Protein AF-A0A2I0FM87-F1 (afdb_monomer)

Nearest PDB structures (foldseek):
  9eom-assembly1_A-2  TM=6.316E-01  e=9.036E+00  Synechocystis sp. PCC 6803
  9eom-assembly1_A-4  TM=6.316E-01  e=9.036E+00  Synechocystis sp. PCC 6803
  9eom-assembly1_A-6  TM=6.316E-01  e=9.036E+00  Synechocystis sp. PCC 6803
  9eom-assembly1_A-8  TM=6.316E-01  e=9.036E+00  Synechocystis sp. PCC 6803

pLDDT: mean 76.43, std 10.27, range [46.22, 89.19]

Solvent-accessible surface area (backbone atoms only — not comparable to full-atom values): 4417 Å² total; per-residue (Å²): 114,70,62,61,53,51,50,53,51,52,51,50,51,51,48,53,52,53,55,49,48,39,75,77,35,84,83,61,85,64,67,57,58,60,48,26,49,52,50,22,55,48,27,40,51,51,12,52,52,30,43,75,71,67,38,52,72,61,11,51,53,27,41,50,53,15,50,53,25,48,50,52,33,48,52,50,60,57,53,62,71,73,110

Secondary structure (DSSP, 8-state):
-HHHHHHHHHHHHHHHHHHHHHHH-TT--S-HHHHHHHHHHHHHHHHHHHHHTT-HHHHHHHHHHHHHHHHHHHHHHHHHTT-

Mean predicted aligned error: 7.73 Å

Structure (mmCIF, N/CA/C/O backbone):
data_AF-A0A2I0FM87-F1
#
_entry.id   AF-A0A2I0FM87-F1
#
loop_
_atom_site.group_PDB
_atom_site.id
_atom_site.type_symbol
_atom_site.label_atom_id
_atom_site.label_alt_id
_atom_site.label_comp_id
_atom_site.label_asym_id
_atom_site.label_entity_id
_atom_site.label_seq_id
_atom_site.pdbx_PDB_ins_code
_atom_site.Cartn_x
_atom_site.Cartn_y
_atom_site.Cartn_z
_atom_site.occupancy
_atom_site.B_iso_or_equiv
_atom_site.auth_seq_id
_atom_site.auth_comp_id
_atom_site.auth_asym_id
_atom_site.auth_atom_id
_atom_site.pdbx_PDB_model_num
ATOM 1 N N . MET A 1 1 ? 1.263 3.950 20.050 1.00 52.06 1 MET A N 1
ATOM 2 C CA . MET A 1 1 ? 0.093 4.390 19.246 1.00 52.06 1 MET A CA 1
ATOM 3 C C . MET A 1 1 ? 0.356 5.650 18.407 1.00 52.06 1 MET A C 1
ATOM 5 O O . MET A 1 1 ? 0.113 5.596 17.211 1.00 52.06 1 MET A O 1
ATOM 9 N N . LYS A 1 2 ? 0.906 6.759 18.941 1.00 65.44 2 LYS A N 1
ATOM 10 C CA . LYS A 1 2 ? 1.269 7.946 18.119 1.00 65.44 2 LYS A CA 1
ATOM 11 C C . LYS A 1 2 ? 2.400 7.683 17.109 1.00 65.44 2 LYS A C 1
ATOM 13 O O . LYS A 1 2 ? 2.331 8.155 15.981 1.00 65.44 2 LYS A O 1
ATOM 18 N N . LEU A 1 3 ? 3.390 6.877 17.504 1.00 70.25 3 LEU A N 1
ATOM 19 C CA . LEU A 1 3 ? 4.563 6.565 16.680 1.00 70.25 3 LEU A CA 1
ATOM 20 C C . LE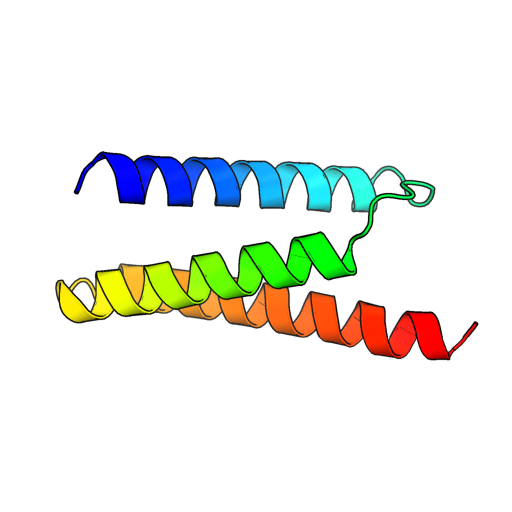U A 1 3 ? 4.201 5.822 15.379 1.00 70.25 3 LEU A C 1
ATOM 22 O O . LEU A 1 3 ? 4.667 6.199 14.316 1.00 70.25 3 LEU A O 1
ATOM 26 N N . PHE A 1 4 ? 3.319 4.818 15.441 1.00 65.56 4 PHE A N 1
ATOM 27 C CA . PHE A 1 4 ? 2.915 4.031 14.266 1.00 65.56 4 PHE A CA 1
ATOM 28 C C . PHE A 1 4 ? 2.152 4.868 13.227 1.00 65.56 4 PHE A C 1
ATOM 30 O O . PHE A 1 4 ? 2.393 4.751 12.026 1.00 65.56 4 PHE A O 1
ATOM 37 N N . LYS A 1 5 ? 1.286 5.781 13.691 1.00 66.88 5 LYS A N 1
ATOM 38 C CA . LYS A 1 5 ? 0.619 6.767 12.826 1.00 66.88 5 LYS A CA 1
ATOM 39 C C . LYS A 1 5 ? 1.604 7.734 12.190 1.00 66.88 5 LYS A C 1
ATOM 41 O O . LYS A 1 5 ? 1.498 7.999 10.999 1.00 66.88 5 LYS A O 1
ATOM 46 N N . PHE A 1 6 ? 2.565 8.224 12.969 1.00 74.75 6 PHE A N 1
ATOM 47 C CA . PHE A 1 6 ? 3.617 9.099 12.464 1.00 74.75 6 PHE A CA 1
ATOM 48 C C . PHE A 1 6 ? 4.466 8.400 11.395 1.00 74.75 6 PHE A C 1
ATOM 50 O O . PHE A 1 6 ? 4.674 8.965 10.331 1.00 74.75 6 PHE A O 1
ATOM 57 N N . ILE A 1 7 ? 4.866 7.146 11.627 1.00 73.38 7 ILE A N 1
ATOM 58 C CA . ILE A 1 7 ? 5.625 6.333 10.665 1.00 73.38 7 ILE A CA 1
ATOM 59 C C . ILE A 1 7 ? 4.803 6.071 9.396 1.00 73.38 7 ILE A C 1
ATOM 61 O O . ILE A 1 7 ? 5.312 6.263 8.297 1.00 73.38 7 ILE A O 1
ATOM 65 N N . SER A 1 8 ? 3.523 5.710 9.527 1.00 67.69 8 SER A N 1
ATOM 66 C CA . SER A 1 8 ? 2.631 5.509 8.372 1.00 67.69 8 SER A CA 1
ATOM 67 C C . SER A 1 8 ? 2.468 6.775 7.536 1.00 67.69 8 SER A C 1
ATOM 69 O O . SER A 1 8 ? 2.490 6.721 6.310 1.00 67.69 8 SER A O 1
ATOM 71 N N . TRP A 1 9 ? 2.338 7.927 8.193 1.00 77.00 9 TRP A N 1
ATOM 72 C CA . TRP A 1 9 ? 2.208 9.213 7.518 1.00 77.00 9 TRP A CA 1
ATOM 73 C C . TRP A 1 9 ? 3.519 9.655 6.857 1.00 77.00 9 TRP A C 1
ATOM 75 O O . TRP A 1 9 ? 3.513 10.095 5.708 1.00 77.00 9 TRP A O 1
ATOM 85 N N . LEU A 1 10 ? 4.653 9.467 7.538 1.00 78.50 10 LEU A N 1
ATOM 86 C CA . LEU A 1 10 ? 5.985 9.760 7.010 1.00 78.50 10 LEU A CA 1
ATOM 87 C C . LEU A 1 10 ? 6.271 8.927 5.755 1.00 78.50 10 LEU A C 1
ATOM 89 O O . LEU A 1 10 ? 6.682 9.469 4.733 1.00 78.50 10 LEU A O 1
ATOM 93 N N . ILE A 1 11 ? 5.993 7.623 5.812 1.00 71.62 11 ILE A N 1
ATOM 94 C CA . ILE A 1 11 ? 6.236 6.697 4.702 1.00 71.62 11 ILE A CA 1
ATOM 95 C C . ILE A 1 11 ? 5.257 6.941 3.555 1.00 71.62 11 ILE A C 1
ATOM 97 O O . ILE A 1 11 ? 5.665 6.889 2.400 1.00 71.62 11 ILE A O 1
ATOM 101 N N . GLY A 1 12 ? 3.998 7.288 3.838 1.00 72.25 12 GLY A N 1
ATOM 102 C CA . GLY A 1 12 ? 3.054 7.682 2.792 1.00 72.25 12 GLY A CA 1
ATOM 103 C C . GLY A 1 12 ? 3.443 8.981 2.081 1.00 72.25 12 GLY A C 1
ATOM 104 O O . GLY A 1 12 ? 3.305 9.086 0.864 1.00 72.25 12 GLY A O 1
ATOM 105 N N . THR A 1 13 ? 3.994 9.951 2.813 1.00 76.88 13 THR A N 1
ATOM 106 C CA . THR A 1 13 ? 4.506 11.199 2.224 1.00 76.88 13 THR A CA 1
ATOM 107 C C . THR A 1 13 ? 5.760 10.943 1.386 1.00 76.88 13 THR A C 1
ATOM 109 O O . THR A 1 13 ? 5.859 11.437 0.266 1.00 76.88 13 THR A O 1
ATOM 112 N N . LEU A 1 14 ? 6.684 10.113 1.883 1.00 73.25 14 LEU A N 1
ATOM 113 C CA . LEU A 1 14 ? 7.844 9.638 1.120 1.00 73.25 14 LEU A CA 1
ATOM 114 C C . LEU A 1 14 ? 7.412 8.895 -0.149 1.00 73.25 14 LEU A C 1
ATOM 116 O O . LEU A 1 14 ? 7.994 9.126 -1.204 1.00 73.25 14 LEU A O 1
ATOM 120 N N . PHE A 1 15 ? 6.364 8.068 -0.064 1.00 72.50 15 PHE A N 1
ATOM 121 C CA . PHE A 1 15 ? 5.773 7.380 -1.211 1.00 72.50 15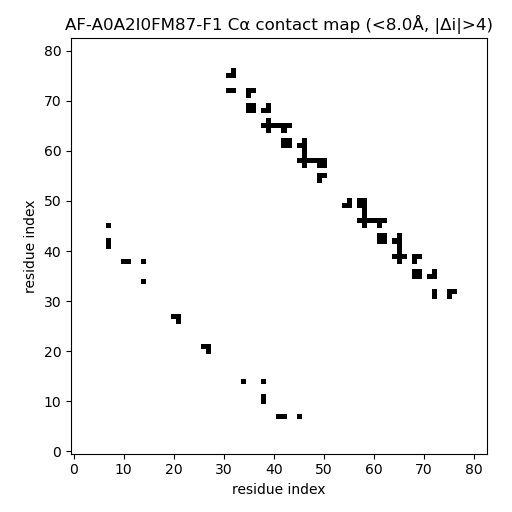 PHE A CA 1
ATOM 122 C C . PHE A 1 15 ? 5.334 8.346 -2.304 1.00 72.50 15 PHE A C 1
ATOM 124 O O . PHE A 1 15 ? 5.769 8.225 -3.447 1.00 72.50 15 PHE A O 1
ATOM 131 N N . LEU A 1 16 ? 4.539 9.350 -1.940 1.00 74.38 16 LEU A N 1
ATOM 132 C CA . LEU A 1 16 ? 4.093 10.380 -2.875 1.00 74.38 16 LEU A CA 1
ATOM 133 C C . LEU A 1 16 ? 5.264 11.166 -3.471 1.00 74.38 16 LEU A C 1
ATOM 135 O O . LEU A 1 16 ? 5.238 11.482 -4.656 1.00 74.38 16 LEU A O 1
ATOM 139 N N . PHE A 1 17 ? 6.298 11.450 -2.677 1.00 73.44 17 PHE A N 1
ATOM 140 C CA . PHE A 1 17 ? 7.459 12.209 -3.135 1.00 73.44 17 PHE A CA 1
ATOM 141 C C . PHE A 1 17 ? 8.292 11.429 -4.158 1.00 73.44 17 PHE A C 1
ATOM 143 O O . PHE A 1 17 ? 8.660 11.973 -5.195 1.00 73.44 17 PHE A O 1
ATOM 150 N N . VAL A 1 18 ? 8.550 10.144 -3.906 1.00 70.81 18 VAL A N 1
ATOM 151 C CA . VAL A 1 18 ? 9.288 9.272 -4.834 1.00 70.81 18 VAL A CA 1
ATOM 152 C C . VAL A 1 18 ? 8.466 8.987 -6.091 1.00 70.81 18 VAL A C 1
ATOM 154 O O . VAL A 1 18 ? 9.007 9.070 -7.191 1.00 70.81 18 VAL A O 1
ATOM 157 N N . ALA A 1 19 ? 7.161 8.731 -5.954 1.00 67.81 19 ALA A N 1
ATOM 158 C CA . ALA A 1 19 ? 6.268 8.529 -7.093 1.00 67.81 19 ALA A CA 1
ATOM 159 C C . ALA A 1 19 ? 6.178 9.782 -7.981 1.00 67.81 19 ALA A C 1
ATOM 161 O O . ALA A 1 19 ? 6.280 9.681 -9.203 1.00 67.81 19 ALA A O 1
ATOM 162 N N . ALA A 1 20 ? 6.056 10.972 -7.382 1.00 71.19 20 ALA A N 1
ATOM 163 C CA . ALA A 1 20 ? 6.086 12.233 -8.119 1.00 71.19 20 ALA A CA 1
ATOM 164 C C . ALA A 1 20 ? 7.434 12.431 -8.824 1.00 71.19 20 ALA A C 1
ATOM 166 O O . ALA A 1 20 ? 7.468 12.772 -10.003 1.00 71.19 20 ALA A O 1
ATOM 167 N N . ASN A 1 21 ? 8.546 12.165 -8.135 1.00 69.50 21 ASN A N 1
ATOM 168 C CA . ASN A 1 21 ? 9.877 12.327 -8.710 1.00 69.50 21 ASN A CA 1
ATOM 169 C C . ASN A 1 21 ? 10.121 11.375 -9.892 1.00 69.50 21 ASN A C 1
ATOM 171 O O . ASN A 1 21 ? 10.732 11.780 -10.872 1.00 69.50 21 ASN A O 1
ATOM 175 N N . HIS A 1 22 ? 9.586 10.151 -9.856 1.00 65.69 22 HIS A N 1
ATOM 176 C CA . HIS A 1 22 ? 9.593 9.259 -11.019 1.00 65.69 22 HIS A CA 1
ATOM 177 C C . HIS A 1 22 ? 8.788 9.838 -12.187 1.00 65.69 22 HIS A C 1
ATOM 179 O O . HIS A 1 22 ? 9.238 9.790 -13.332 1.00 65.69 22 HIS A O 1
ATOM 185 N N . PHE A 1 23 ? 7.606 10.392 -11.911 1.00 66.38 23 PHE A N 1
ATOM 186 C CA . PHE A 1 23 ? 6.747 10.957 -12.951 1.00 66.38 23 PHE A CA 1
ATOM 187 C C . PHE A 1 23 ? 7.416 12.139 -13.672 1.00 66.38 23 PHE A C 1
ATOM 189 O O . PHE A 1 23 ? 7.258 12.296 -14.880 1.00 66.38 23 PHE A O 1
ATOM 196 N N . PHE A 1 24 ? 8.195 12.948 -12.945 1.00 68.94 24 PHE A N 1
ATOM 197 C CA . PHE A 1 24 ? 8.934 14.085 -13.507 1.00 68.94 24 PHE A CA 1
ATOM 198 C C . PHE A 1 24 ? 10.333 13.728 -14.029 1.00 68.94 24 PHE A C 1
ATOM 200 O O . PHE A 1 24 ? 10.854 14.439 -14.887 1.00 68.94 24 PHE A O 1
ATOM 207 N N . ASN A 1 25 ? 10.943 12.645 -13.544 1.00 63.47 25 ASN A N 1
ATOM 208 C CA . ASN A 1 25 ? 12.259 12.181 -13.969 1.00 63.47 25 ASN A CA 1
ATOM 209 C C . ASN A 1 25 ? 12.221 10.685 -14.343 1.00 63.47 25 ASN A C 1
ATOM 211 O O . ASN A 1 25 ? 12.478 9.824 -13.497 1.00 63.47 25 ASN A O 1
ATOM 215 N N . PRO A 1 26 ? 11.946 10.357 -15.618 1.00 60.66 26 PRO A N 1
ATOM 216 C CA . PRO A 1 26 ? 11.857 8.973 -16.086 1.00 60.66 26 PRO A CA 1
ATOM 217 C C . PRO A 1 26 ? 13.191 8.208 -16.029 1.00 60.66 26 PRO A C 1
ATOM 219 O O . PRO A 1 26 ? 13.184 6.987 -16.114 1.00 60.66 26 PRO A O 1
ATOM 222 N N . ASN A 1 27 ? 14.325 8.896 -15.836 1.00 60.44 27 ASN A N 1
ATOM 223 C CA . ASN A 1 27 ? 15.647 8.278 -15.669 1.00 60.44 27 ASN A CA 1
ATOM 224 C C . ASN A 1 27 ? 15.979 7.937 -14.206 1.00 60.44 27 ASN A C 1
ATOM 226 O O . ASN A 1 27 ? 17.127 7.626 -13.886 1.00 60.44 27 ASN A O 1
ATOM 230 N N . PHE A 1 28 ? 15.016 8.040 -13.287 1.00 64.25 28 PHE A N 1
ATOM 231 C CA . PHE A 1 28 ? 15.239 7.706 -11.888 1.00 64.25 28 PHE A CA 1
ATOM 232 C C . PHE A 1 28 ? 15.427 6.189 -11.711 1.00 64.25 28 PHE A C 1
ATOM 234 O O . PHE A 1 28 ? 14.476 5.415 -11.731 1.00 64.25 28 PHE A O 1
ATOM 241 N N . THR A 1 29 ? 16.672 5.768 -11.491 1.00 57.25 29 THR A N 1
ATOM 242 C CA . THR A 1 29 ? 17.118 4.372 -11.321 1.00 57.25 29 THR A CA 1
ATOM 243 C C . THR A 1 29 ? 16.968 3.849 -9.886 1.00 57.25 29 THR A C 1
ATOM 245 O O . THR A 1 29 ? 17.756 3.027 -9.416 1.00 57.25 29 THR A O 1
ATOM 248 N N . GLY A 1 30 ? 15.974 4.334 -9.141 1.00 63.44 30 GLY A N 1
ATOM 249 C CA . GLY A 1 30 ? 15.636 3.745 -7.845 1.00 63.44 30 GLY A CA 1
ATOM 250 C C . GLY A 1 30 ? 14.972 2.380 -8.028 1.00 63.44 30 GLY A C 1
ATOM 251 O O . GLY A 1 30 ? 14.241 2.181 -8.993 1.00 63.44 30 GLY A O 1
ATOM 252 N N . SER A 1 31 ? 15.194 1.444 -7.097 1.00 70.44 31 SER A N 1
ATOM 253 C CA . SER A 1 31 ? 14.500 0.147 -7.101 1.00 70.44 31 SER A CA 1
ATOM 254 C C . SER A 1 31 ? 13.018 0.344 -6.753 1.00 70.44 31 SER A C 1
ATOM 256 O O . SER A 1 31 ? 12.602 0.209 -5.599 1.00 70.44 31 SER A O 1
ATOM 258 N 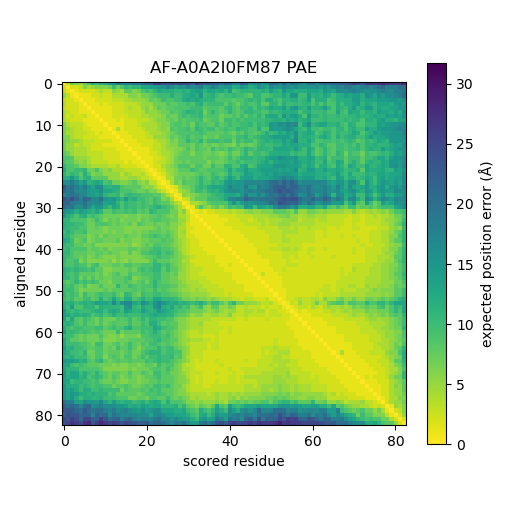N . MET A 1 32 ? 12.233 0.732 -7.760 1.00 72.12 32 MET A N 1
ATOM 259 C CA . MET A 1 32 ? 10.800 1.008 -7.663 1.00 72.12 32 MET A CA 1
ATOM 260 C C . MET A 1 32 ? 10.041 -0.213 -7.139 1.00 72.12 32 MET A C 1
ATOM 262 O O . MET A 1 32 ? 9.176 -0.067 -6.278 1.00 72.12 32 MET A O 1
ATOM 266 N N . THR A 1 33 ? 10.480 -1.419 -7.504 1.00 77.62 33 THR A N 1
ATOM 267 C CA . THR A 1 33 ? 9.853 -2.672 -7.073 1.00 77.62 33 THR A CA 1
ATOM 268 C C . THR A 1 33 ? 9.929 -2.796 -5.557 1.00 77.62 33 THR A C 1
ATOM 270 O O . THR A 1 33 ? 8.943 -3.099 -4.884 1.00 77.62 33 THR A O 1
ATOM 273 N N . LEU A 1 34 ? 11.105 -2.510 -4.992 1.00 77.44 34 LEU A N 1
ATOM 274 C CA . LEU A 1 34 ? 11.352 -2.549 -3.553 1.00 77.44 34 LEU A CA 1
ATOM 275 C C . LEU A 1 34 ? 10.518 -1.478 -2.839 1.00 77.44 34 LEU A C 1
ATOM 277 O O . LEU A 1 34 ? 9.948 -1.727 -1.776 1.00 77.44 34 LEU A O 1
ATOM 281 N N . PHE A 1 35 ? 10.383 -0.311 -3.465 1.00 78.69 35 PHE A N 1
ATOM 282 C CA . PHE A 1 35 ? 9.584 0.792 -2.955 1.00 78.69 35 PHE A CA 1
ATOM 283 C C . PHE A 1 35 ? 8.085 0.467 -2.914 1.00 78.69 35 PHE A C 1
ATOM 285 O O . PHE A 1 35 ? 7.470 0.553 -1.851 1.00 78.69 35 PHE A O 1
ATOM 292 N N . PHE A 1 36 ? 7.508 0.002 -4.024 1.00 81.56 36 PHE A N 1
ATOM 293 C CA . PHE A 1 36 ? 6.114 -0.435 -4.0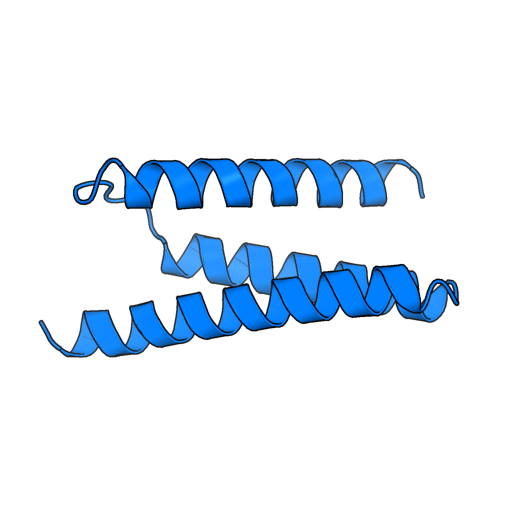79 1.00 81.56 36 PHE A CA 1
ATOM 294 C C . PHE A 1 36 ? 5.845 -1.613 -3.139 1.00 81.56 36 PHE A C 1
ATOM 296 O O . PHE A 1 36 ? 4.803 -1.629 -2.486 1.00 81.56 36 PHE A O 1
ATOM 303 N N . THR A 1 37 ? 6.789 -2.554 -3.000 1.00 84.31 37 THR A N 1
ATOM 304 C CA . THR A 1 37 ? 6.674 -3.681 -2.057 1.00 84.31 37 THR A CA 1
ATOM 305 C C . THR A 1 37 ? 6.586 -3.188 -0.614 1.00 84.31 37 THR A C 1
ATOM 307 O O . THR A 1 37 ? 5.675 -3.574 0.122 1.00 84.31 37 THR A O 1
ATOM 310 N N . LEU A 1 38 ? 7.510 -2.314 -0.199 1.00 83.69 38 LEU A N 1
ATOM 311 C CA . LEU A 1 38 ? 7.538 -1.766 1.158 1.00 83.69 38 LEU A CA 1
ATOM 312 C C . LEU A 1 38 ? 6.291 -0.930 1.448 1.00 83.69 38 LEU A C 1
ATOM 314 O O . LEU A 1 38 ? 5.671 -1.101 2.497 1.00 83.69 38 LEU A O 1
ATOM 318 N N . SER A 1 39 ? 5.884 -0.068 0.515 1.00 83.00 39 SER A N 1
ATOM 319 C CA . SER A 1 39 ? 4.678 0.748 0.658 1.00 83.00 39 SER A CA 1
ATOM 320 C C . SER A 1 39 ? 3.409 -0.102 0.707 1.00 83.00 39 SER A C 1
ATOM 322 O O . SER A 1 39 ? 2.555 0.148 1.556 1.00 83.00 39 SER A O 1
ATOM 324 N N . PHE A 1 40 ? 3.299 -1.149 -0.115 1.00 87.12 40 PHE A N 1
ATOM 325 C CA . PHE A 1 40 ? 2.184 -2.096 -0.061 1.00 87.12 40 PHE A CA 1
ATOM 326 C C . PHE A 1 40 ? 2.072 -2.766 1.312 1.00 87.12 40 PHE A C 1
ATOM 328 O O . PHE A 1 40 ? 0.997 -2.774 1.919 1.00 87.12 40 PHE A O 1
ATOM 335 N N . LEU A 1 41 ? 3.184 -3.292 1.827 1.00 87.50 41 LEU A N 1
ATOM 336 C CA . LEU A 1 41 ? 3.224 -3.997 3.107 1.00 87.50 41 LEU A CA 1
ATOM 337 C C . LEU A 1 41 ? 2.862 -3.054 4.265 1.00 87.50 41 LEU A C 1
ATOM 339 O O . LEU A 1 41 ? 2.103 -3.413 5.172 1.00 87.50 41 LEU A O 1
ATOM 343 N N . LEU A 1 42 ? 3.327 -1.807 4.193 1.00 85.62 42 LEU A N 1
ATOM 344 C CA . LEU A 1 42 ? 3.042 -0.793 5.197 1.00 85.62 42 LEU A CA 1
ATOM 345 C C . LEU A 1 42 ? 1.581 -0.335 5.176 1.00 85.62 42 LEU A C 1
ATOM 347 O O . LEU A 1 42 ? 0.927 -0.326 6.212 1.00 85.62 42 LEU A O 1
ATOM 351 N N . PHE A 1 43 ? 1.027 -0.008 4.009 1.00 86.12 43 PHE A N 1
ATOM 352 C CA . PHE A 1 43 ? -0.367 0.424 3.914 1.00 86.12 43 PHE A CA 1
ATOM 353 C C . PHE A 1 43 ? -1.350 -0.698 4.246 1.00 86.12 43 PHE A C 1
ATOM 355 O O . PHE A 1 43 ? -2.364 -0.446 4.896 1.00 86.12 43 PHE A O 1
ATOM 362 N N . THR A 1 44 ? -1.032 -1.941 3.887 1.00 88.12 44 THR A N 1
ATOM 363 C CA . THR A 1 44 ? -1.861 -3.102 4.237 1.00 88.12 44 THR A CA 1
ATOM 364 C C . THR A 1 44 ? -1.850 -3.351 5.744 1.00 88.12 44 THR A C 1
ATOM 366 O O . THR A 1 44 ? -2.911 -3.507 6.348 1.00 88.12 44 THR A O 1
ATOM 369 N N . SER A 1 45 ? -0.677 -3.317 6.386 1.00 86.38 45 SER A N 1
ATOM 370 C CA . SER A 1 45 ? -0.576 -3.472 7.845 1.00 86.38 45 SER A CA 1
ATOM 371 C C . SER A 1 45 ? -1.235 -2.315 8.607 1.00 86.38 45 SER A C 1
ATOM 373 O O . SER A 1 45 ? -1.957 -2.558 9.577 1.00 86.38 45 SER A O 1
ATOM 375 N N . SER A 1 46 ? -1.099 -1.073 8.134 1.00 84.81 46 SER A N 1
ATOM 376 C CA . SER A 1 46 ? -1.800 0.087 8.702 1.00 84.81 46 SER A CA 1
ATOM 377 C C . SER A 1 46 ? -3.314 0.030 8.492 1.00 84.81 46 SER A C 1
ATOM 379 O O . SER A 1 46 ? -4.070 0.403 9.391 1.00 84.81 46 SER A O 1
ATOM 381 N N . GLY A 1 47 ? -3.776 -0.501 7.357 1.00 86.12 47 GLY A N 1
ATOM 382 C CA . GLY A 1 47 ? -5.189 -0.781 7.100 1.00 86.12 47 GLY A CA 1
ATOM 383 C C . GLY A 1 47 ? -5.764 -1.808 8.076 1.00 86.12 47 GLY A C 1
ATOM 384 O O . GLY A 1 47 ? -6.808 -1.559 8.681 1.00 86.12 47 GLY A O 1
ATOM 385 N N . ILE A 1 48 ? -5.053 -2.920 8.304 1.00 89.19 48 ILE A N 1
ATOM 386 C CA . ILE A 1 48 ? -5.433 -3.948 9.290 1.00 89.19 48 ILE A CA 1
ATOM 387 C C . ILE A 1 48 ? -5.489 -3.345 10.698 1.00 89.19 48 ILE A C 1
ATOM 389 O O . ILE A 1 48 ? -6.465 -3.552 11.419 1.00 89.19 48 ILE A O 1
ATOM 393 N N . TYR A 1 49 ? -4.484 -2.556 11.080 1.00 86.44 49 TYR A N 1
ATOM 394 C CA . TYR A 1 49 ? -4.437 -1.901 12.387 1.00 86.44 49 TYR A CA 1
ATOM 395 C C . TYR A 1 49 ? -5.642 -0.972 12.617 1.00 86.44 49 TYR A C 1
ATOM 397 O O . TYR A 1 49 ? -6.333 -1.074 13.632 1.00 86.44 49 TYR A O 1
ATOM 405 N N . GLU A 1 50 ? -5.948 -0.092 11.662 1.00 85.88 50 GLU A N 1
ATOM 406 C CA . GLU A 1 50 ? -7.089 0.828 11.770 1.00 85.88 50 GLU A CA 1
ATOM 407 C C . GLU A 1 50 ? -8.436 0.089 11.731 1.00 85.88 50 GLU A C 1
ATOM 409 O O . GLU A 1 50 ? -9.405 0.530 12.358 1.00 85.88 50 GLU A O 1
ATOM 414 N N . TYR A 1 51 ? -8.505 -1.055 11.043 1.00 84.94 51 TYR A N 1
ATOM 415 C CA . TYR A 1 51 ? -9.681 -1.921 11.054 1.00 84.94 51 TYR A CA 1
ATOM 416 C C . TYR A 1 51 ? -9.920 -2.527 12.444 1.00 84.94 51 TYR A C 1
ATOM 418 O O . TYR A 1 51 ? -11.049 -2.485 12.942 1.00 84.94 51 TYR A O 1
ATOM 426 N N . LEU A 1 52 ? -8.860 -3.011 13.104 1.00 89.12 52 LEU A N 1
ATOM 427 C CA . LEU A 1 52 ? -8.914 -3.521 14.479 1.00 89.12 52 LEU A CA 1
ATOM 428 C C . LEU A 1 52 ? -9.312 -2.428 15.486 1.00 89.12 52 LEU A C 1
A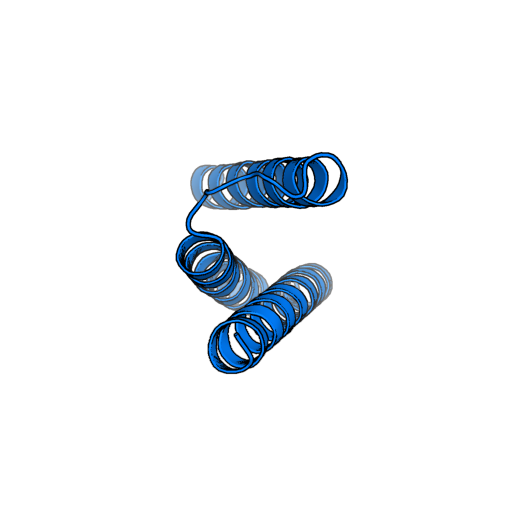TOM 430 O O . LEU A 1 52 ? -10.095 -2.690 16.397 1.00 89.12 52 LEU A O 1
ATOM 434 N N . GLU A 1 53 ? -8.883 -1.178 15.278 1.00 88.25 53 GLU A N 1
ATOM 435 C CA . GLU A 1 53 ? -9.326 -0.014 16.067 1.00 88.25 53 GLU A CA 1
ATOM 436 C C . GLU A 1 53 ? -10.763 0.461 15.751 1.00 88.25 53 GLU A C 1
ATOM 438 O O . GLU A 1 53 ? -11.202 1.500 16.247 1.00 88.25 53 GLU A O 1
ATOM 443 N N . ARG A 1 54 ? -11.526 -0.271 14.926 1.00 86.50 54 ARG A N 1
ATOM 444 C CA . ARG A 1 54 ? -12.879 0.091 14.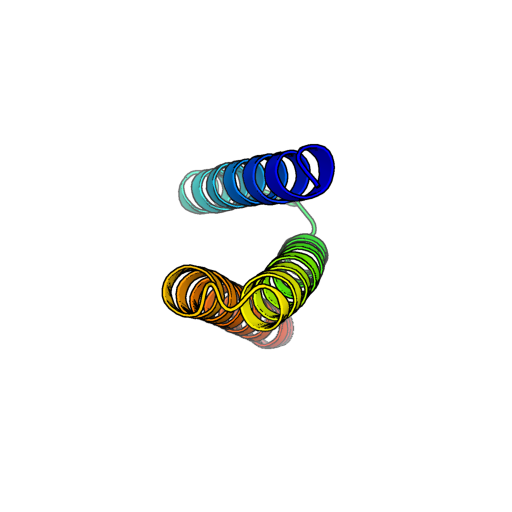452 1.00 86.50 54 ARG A CA 1
ATOM 445 C C . ARG A 1 54 ? -12.950 1.404 13.656 1.00 86.50 54 ARG A C 1
ATOM 447 O O . ARG A 1 54 ? -14.045 1.908 13.393 1.00 86.50 54 ARG A O 1
ATOM 454 N N . ARG A 1 55 ? -11.824 1.937 13.174 1.00 84.31 55 ARG A N 1
ATOM 455 C CA . ARG A 1 55 ? -11.748 3.141 12.326 1.00 84.31 55 ARG A CA 1
ATOM 456 C C . ARG A 1 55 ? -11.907 2.770 10.848 1.00 84.31 55 ARG A C 1
ATOM 458 O O . ARG A 1 55 ? -11.018 2.967 10.024 1.00 84.31 55 ARG A O 1
ATOM 465 N N . LYS A 1 56 ? -13.082 2.236 10.497 1.00 84.00 56 LYS A N 1
ATOM 466 C CA . LYS A 1 56 ? -13.350 1.608 9.186 1.00 84.00 56 LYS A CA 1
ATOM 467 C C . LYS A 1 56 ? -13.082 2.520 7.980 1.00 84.00 56 LYS A C 1
ATOM 469 O O . LYS A 1 56 ? -12.542 2.052 6.987 1.00 84.00 56 LYS A O 1
ATOM 474 N N . LYS A 1 57 ? -13.420 3.813 8.064 1.00 82.50 57 LYS A N 1
ATOM 475 C CA . LYS A 1 57 ? -13.197 4.774 6.963 1.00 82.50 57 LYS A CA 1
ATOM 476 C C . LYS A 1 57 ? -11.707 4.951 6.651 1.00 82.50 57 LYS A C 1
ATOM 478 O O . LYS A 1 57 ? -11.318 4.927 5.490 1.00 82.50 57 LYS A O 1
ATOM 483 N N . THR A 1 58 ? -10.881 5.077 7.688 1.00 80.56 58 THR A N 1
ATOM 484 C CA . THR A 1 58 ? -9.427 5.208 7.547 1.00 80.56 58 THR A CA 1
ATOM 485 C C . THR A 1 58 ? -8.801 3.907 7.055 1.00 80.56 58 THR A C 1
ATOM 487 O O . THR A 1 58 ? -7.945 3.934 6.178 1.00 80.56 58 THR A O 1
ATOM 490 N N . ALA A 1 59 ? -9.269 2.763 7.566 1.00 83.62 59 ALA A N 1
ATOM 491 C CA . ALA A 1 59 ? -8.818 1.448 7.121 1.00 83.62 59 ALA A CA 1
ATOM 492 C C . ALA A 1 59 ? -9.052 1.238 5.617 1.00 83.62 59 ALA A C 1
ATOM 494 O O . ALA A 1 59 ? -8.138 0.825 4.912 1.00 83.62 59 ALA A O 1
ATOM 495 N N . ILE A 1 60 ? -10.245 1.586 5.113 1.00 87.62 60 ILE A N 1
ATOM 496 C CA . ILE A 1 60 ? -10.572 1.505 3.679 1.00 87.62 60 ILE A CA 1
ATOM 497 C C . ILE A 1 60 ? -9.613 2.360 2.850 1.00 87.62 60 ILE A C 1
ATOM 499 O O . ILE A 1 60 ? -9.129 1.899 1.822 1.00 87.62 60 ILE A O 1
ATOM 503 N N . LEU A 1 61 ? -9.309 3.579 3.303 1.00 84.81 61 LEU A N 1
ATOM 504 C CA . LEU A 1 61 ? -8.390 4.469 2.597 1.00 84.81 61 LEU A CA 1
ATOM 505 C C . LEU A 1 61 ? -6.981 3.865 2.519 1.00 84.81 61 LEU A C 1
ATOM 507 O O . LEU A 1 61 ? -6.380 3.861 1.451 1.00 84.81 61 LEU A O 1
ATOM 511 N N . TYR A 1 62 ? -6.487 3.271 3.607 1.00 83.25 62 TYR A N 1
ATOM 512 C CA . TYR A 1 62 ? -5.202 2.569 3.602 1.00 83.25 62 TYR A CA 1
ATOM 513 C C . TYR A 1 62 ? -5.199 1.323 2.709 1.00 83.25 62 TYR A C 1
ATOM 515 O O . TYR A 1 62 ? -4.246 1.124 1.961 1.00 83.25 62 TYR A O 1
ATOM 523 N N . PHE A 1 63 ? -6.264 0.517 2.719 1.00 86.88 63 PHE A N 1
ATOM 524 C CA . PHE A 1 63 ? -6.383 -0.629 1.813 1.00 86.88 63 PHE A CA 1
ATOM 525 C C . PHE A 1 63 ? -6.458 -0.205 0.344 1.00 86.88 63 PHE A C 1
ATOM 527 O O . PHE A 1 63 ? -5.858 -0.855 -0.511 1.00 86.88 63 PHE A O 1
ATOM 534 N N . PHE A 1 64 ? -7.138 0.901 0.043 1.00 88.19 64 PHE A N 1
ATOM 535 C CA . PHE A 1 64 ? -7.199 1.454 -1.306 1.00 88.19 64 PHE A CA 1
ATOM 536 C C . PHE A 1 64 ? -5.810 1.889 -1.788 1.00 88.19 64 PHE A C 1
ATOM 538 O O . PHE A 1 64 ? -5.371 1.479 -2.862 1.00 88.19 64 PHE A O 1
ATOM 545 N N . THR A 1 65 ? -5.070 2.630 -0.960 1.00 84.62 65 THR A N 1
ATOM 546 C CA . THR A 1 65 ? -3.690 3.031 -1.267 1.00 84.62 65 THR A CA 1
ATOM 547 C C . THR A 1 65 ? -2.757 1.824 -1.392 1.00 84.62 65 THR A C 1
ATOM 549 O O . THR A 1 65 ? -1.928 1.780 -2.299 1.00 84.62 65 THR A O 1
ATOM 552 N N . GLY A 1 66 ? -2.920 0.806 -0.541 1.00 87.50 66 GLY A N 1
ATOM 553 C CA . GLY A 1 66 ? -2.204 -0.465 -0.666 1.00 87.50 66 GLY A CA 1
ATOM 554 C C . GLY A 1 66 ? -2.487 -1.148 -2.006 1.00 87.50 66 GLY A C 1
ATOM 555 O O . GLY A 1 66 ? -1.560 -1.543 -2.705 1.00 87.5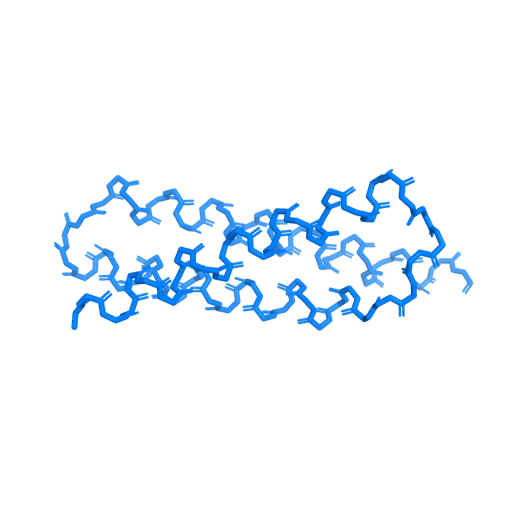0 66 GLY A O 1
ATOM 556 N N . THR A 1 67 ? -3.750 -1.196 -2.428 1.00 87.12 67 THR A N 1
ATOM 557 C CA . THR A 1 67 ? -4.141 -1.772 -3.725 1.00 87.12 67 THR A CA 1
ATOM 558 C C . THR A 1 67 ? -3.500 -1.017 -4.894 1.00 87.12 67 THR A C 1
ATOM 560 O O . THR A 1 67 ? -2.994 -1.644 -5.820 1.00 87.12 67 THR A O 1
ATOM 563 N N . ALA A 1 68 ? -3.427 0.317 -4.837 1.00 85.00 68 ALA A N 1
ATOM 564 C CA . ALA A 1 68 ? -2.717 1.115 -5.840 1.00 85.00 68 ALA A CA 1
ATOM 565 C C . ALA A 1 68 ? -1.211 0.791 -5.895 1.00 85.00 68 ALA A C 1
ATOM 567 O O . ALA A 1 68 ? -0.650 0.668 -6.982 1.00 85.00 68 ALA A O 1
ATOM 568 N N . CYS A 1 69 ? -0.566 0.584 -4.740 1.00 84.56 69 CYS A N 1
ATOM 569 C CA . CYS A 1 69 ? 0.836 0.152 -4.679 1.00 84.56 69 CYS A CA 1
ATOM 570 C C . CYS A 1 69 ? 1.029 -1.248 -5.280 1.00 84.56 69 CYS A C 1
ATOM 572 O O . CYS A 1 69 ? 2.007 -1.480 -5.982 1.00 84.56 69 CYS A O 1
ATOM 574 N N . PHE A 1 70 ? 0.086 -2.165 -5.046 1.00 85.94 70 PHE A N 1
ATOM 575 C CA . PHE A 1 70 ? 0.100 -3.502 -5.641 1.00 85.94 70 PHE A CA 1
ATOM 576 C C . PHE A 1 70 ? -0.035 -3.456 -7.169 1.00 85.94 70 PHE A C 1
ATOM 578 O O . PHE A 1 70 ? 0.699 -4.146 -7.870 1.00 85.94 70 PHE 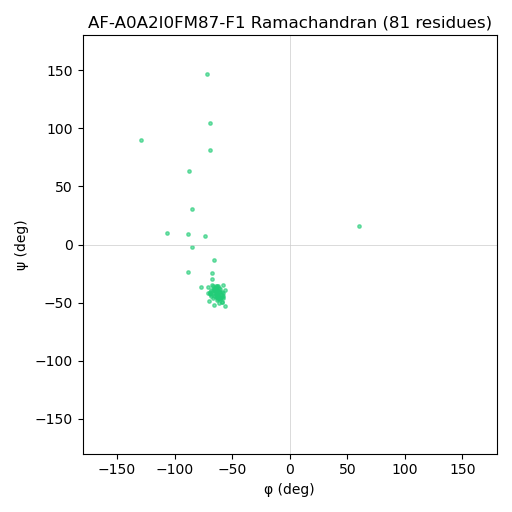A O 1
ATOM 585 N N . PHE A 1 71 ? -0.921 -2.607 -7.698 1.00 84.94 71 PHE A N 1
ATOM 586 C CA . PHE A 1 71 ? -1.015 -2.383 -9.143 1.00 84.94 71 PHE A CA 1
ATOM 587 C C . PHE A 1 71 ? 0.268 -1.775 -9.716 1.00 84.94 71 PHE A C 1
ATOM 589 O O . PHE A 1 71 ? 0.732 -2.245 -10.748 1.00 84.94 71 PHE A O 1
ATOM 596 N N . GLY A 1 72 ? 0.867 -0.788 -9.042 1.00 81.62 72 GLY A N 1
ATOM 597 C CA . GLY A 1 72 ? 2.162 -0.222 -9.438 1.00 81.62 72 GLY A CA 1
ATOM 598 C C . GLY A 1 72 ? 3.266 -1.280 -9.499 1.00 81.62 72 GLY A C 1
ATOM 599 O O . GLY A 1 72 ? 3.971 -1.372 -10.499 1.00 81.62 72 GLY A O 1
ATOM 600 N N . LEU A 1 73 ? 3.332 -2.150 -8.4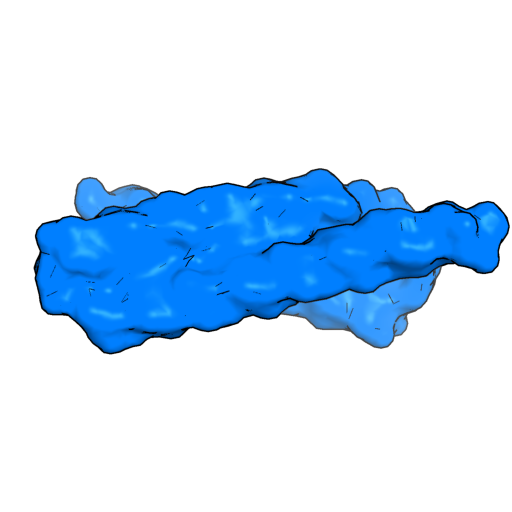86 1.00 83.50 73 LEU A N 1
ATOM 601 C CA . LEU A 1 73 ? 4.259 -3.280 -8.448 1.00 83.50 73 LEU A CA 1
ATOM 602 C C . LEU A 1 73 ? 4.032 -4.256 -9.607 1.00 83.50 73 LEU A C 1
ATOM 604 O O . LEU A 1 73 ? 4.990 -4.671 -10.247 1.00 83.50 73 LEU A O 1
ATOM 608 N N . MET A 1 74 ? 2.777 -4.606 -9.899 1.00 81.62 74 MET A N 1
ATOM 609 C CA . MET A 1 74 ? 2.446 -5.473 -11.030 1.00 81.62 74 MET A CA 1
ATOM 610 C C . MET A 1 74 ? 2.863 -4.840 -12.358 1.00 81.62 74 MET A C 1
ATOM 612 O O . MET A 1 74 ? 3.494 -5.507 -13.170 1.00 81.62 74 MET A O 1
ATOM 616 N N . VAL A 1 75 ? 2.562 -3.557 -12.575 1.00 81.56 75 VAL A N 1
ATOM 617 C CA . VAL A 1 75 ? 2.968 -2.832 -13.790 1.00 81.56 75 VAL A CA 1
ATOM 618 C C . VAL A 1 75 ? 4.483 -2.846 -13.952 1.00 81.56 75 VAL A C 1
ATOM 620 O O . VAL A 1 75 ? 4.968 -3.083 -15.053 1.00 81.56 75 VAL A O 1
ATOM 623 N N . GLU A 1 76 ? 5.234 -2.653 -12.873 1.00 75.81 76 GLU A N 1
ATOM 624 C CA . GLU A 1 76 ? 6.691 -2.711 -12.927 1.00 75.81 76 GLU A CA 1
ATOM 625 C C . GLU A 1 76 ? 7.203 -4.128 -13.207 1.00 75.81 76 GLU A C 1
ATOM 627 O O . GLU A 1 76 ? 8.082 -4.299 -14.048 1.00 75.81 76 GLU A O 1
ATOM 632 N N . PHE A 1 77 ? 6.620 -5.152 -12.577 1.00 75.81 77 PHE A N 1
ATOM 633 C CA . PHE A 1 77 ? 7.005 -6.553 -12.771 1.00 75.81 77 PHE A CA 1
ATOM 634 C C . PHE A 1 77 ? 6.686 -7.050 -14.188 1.00 75.81 77 PHE A C 1
ATOM 636 O O . PHE A 1 77 ? 7.465 -7.786 -14.785 1.00 75.81 77 PHE A O 1
ATOM 643 N N . PHE A 1 78 ? 5.552 -6.646 -14.764 1.00 75.75 78 PHE A N 1
ATOM 644 C CA . PHE A 1 78 ? 5.211 -6.973 -16.150 1.00 75.75 78 PHE A CA 1
ATOM 645 C C . PHE A 1 78 ? 5.980 -6.106 -17.153 1.00 75.75 78 PHE A C 1
ATOM 647 O O . PHE A 1 78 ? 6.396 -6.616 -18.187 1.00 75.75 78 PHE A O 1
ATOM 654 N N . GLY A 1 79 ? 6.212 -4.828 -16.847 1.00 64.88 79 GLY A N 1
ATOM 655 C CA . GLY A 1 79 ? 6.950 -3.900 -17.706 1.00 64.88 79 GLY A CA 1
ATOM 656 C C . GLY A 1 79 ? 8.438 -4.233 -17.821 1.00 64.88 79 GLY A C 1
ATOM 657 O O . GLY A 1 79 ? 8.989 -4.174 -18.913 1.00 64.88 79 GLY A O 1
ATOM 658 N N . THR A 1 80 ? 9.080 -4.663 -16.731 1.00 59.66 80 THR A N 1
ATOM 659 C CA . THR A 1 80 ? 10.482 -5.129 -16.748 1.00 59.66 80 THR A CA 1
ATOM 660 C C . THR A 1 80 ? 10.682 -6.428 -17.527 1.00 59.66 80 THR A C 1
ATOM 662 O O . THR A 1 80 ? 11.773 -6.654 -18.033 1.00 59.66 80 THR A O 1
ATOM 665 N N . ASN A 1 81 ? 9.643 -7.256 -17.679 1.00 55.06 81 ASN A N 1
ATOM 666 C CA . ASN A 1 81 ? 9.684 -8.478 -18.492 1.00 55.06 81 ASN A CA 1
ATOM 667 C C . ASN A 1 81 ? 9.396 -8.239 -19.991 1.00 55.06 81 ASN A C 1
ATOM 669 O O . ASN A 1 81 ? 9.401 -9.196 -20.763 1.00 55.06 81 ASN A O 1
ATOM 673 N N . GLN A 1 82 ? 9.106 -7.000 -20.409 1.00 50.25 82 GLN A N 1
ATOM 674 C CA . GLN A 1 82 ? 8.872 -6.635 -21.816 1.00 50.25 82 GLN A CA 1
ATOM 675 C C . GLN A 1 82 ? 10.024 -5.838 -22.457 1.00 50.25 82 GLN A C 1
ATOM 677 O O . GLN A 1 82 ? 9.859 -5.340 -23.571 1.00 50.25 82 GLN A O 1
ATOM 682 N N . VAL A 1 83 ? 11.177 -5.735 -21.784 1.00 46.22 83 VAL A N 1
ATOM 683 C CA . VAL A 1 83 ? 12.417 -5.142 -22.320 1.00 46.22 83 VAL A CA 1
ATOM 684 C C . VAL A 1 83 ? 13.445 -6.230 -22.593 1.00 46.22 83 VAL A C 1
ATOM 686 O O . VAL A 1 83 ? 13.629 -7.092 -21.706 1.00 46.22 83 VAL A O 1
#

Foldseek 3Di:
DVVLVVVLVVLVVVLVVVVVCCVVPVPPPPPLLVSLVVLLVSLQVVLVVCVVVVVNVSSVVSNVSSVVSVVVNVCVVVVVVVD

Sequence (83 aa):
MKLFKFISWLIGTLFLFVAANHFFNPNFTGSMTLFFTLSFLLFTSSGIYEYLERRKKTAILYFFTGTACFFGLMVEFFGTNQV

Radius of gyration: 13.86 Å; Cα contacts (8 Å, |Δi|>4): 55; chains: 1; bounding box: 30×23×42 Å